Protein AF-A0A0C2CYN6-F1 (afdb_monomer_lite)

Radius of gyration: 34.9 Å; chains: 1; bounding box: 89×40×81 Å

InterPro domains:
  IPR041426 Mos1 transposase, HTH domain [PF17906] (51-99)
  IPR052709 Transposase-Methyltransferase Hybrid [PTHR46060] (45-181)

Structure (mmCIF, N/CA/C/O backbone):
data_AF-A0A0C2CYN6-F1
#
_entry.id   AF-A0A0C2CYN6-F1
#
loop_
_atom_site.group_PDB
_atom_site.id
_atom_site.type_symbol
_atom_site.label_atom_id
_atom_site.label_alt_id
_atom_site.label_comp_id
_atom_site.label_asym_id
_atom_site.label_entity_id
_atom_site.label_seq_id
_atom_site.pdbx_PDB_ins_code
_atom_site.Cartn_x
_atom_site.Cartn_y
_atom_site.Cartn_z
_atom_site.occupancy
_atom_site.B_iso_or_equiv
_atom_site.auth_seq_id
_atom_site.auth_comp_id
_atom_site.auth_asym_id
_atom_site.auth_atom_id
_atom_site.pdbx_PDB_model_num
ATOM 1 N N . MET A 1 1 ? 47.870 -1.715 35.205 1.00 32.03 1 MET A N 1
ATOM 2 C CA . MET A 1 1 ? 46.687 -2.513 34.829 1.00 32.03 1 MET A CA 1
ATOM 3 C C . MET A 1 1 ? 45.699 -1.552 34.193 1.00 32.03 1 MET A C 1
ATOM 5 O O . MET A 1 1 ? 45.251 -0.660 34.889 1.00 32.03 1 MET A O 1
ATOM 9 N N . TRP A 1 2 ? 45.518 -1.685 32.875 1.00 31.81 2 TRP A N 1
ATOM 10 C CA . TRP A 1 2 ? 44.443 -1.156 32.021 1.00 31.81 2 TRP A CA 1
ATOM 11 C C . TRP A 1 2 ? 43.930 0.278 32.249 1.00 31.81 2 TRP A C 1
ATOM 13 O O . TRP A 1 2 ? 43.177 0.559 33.175 1.00 31.81 2 TRP A O 1
ATOM 23 N N . VAL A 1 3 ? 44.283 1.147 31.299 1.00 32.59 3 VAL A N 1
ATOM 24 C CA . VAL A 1 3 ? 43.594 2.409 30.993 1.00 32.59 3 VAL A CA 1
ATOM 25 C C . VAL A 1 3 ? 42.475 2.098 29.985 1.00 32.59 3 VAL A C 1
ATOM 27 O O . VAL A 1 3 ? 42.725 1.306 29.074 1.00 32.59 3 VAL A O 1
ATOM 30 N N . PRO A 1 4 ? 41.264 2.673 30.101 1.00 36.59 4 PRO A N 1
ATOM 31 C CA . PRO A 1 4 ? 40.282 2.643 29.027 1.00 36.59 4 PRO A CA 1
ATOM 32 C C . PRO A 1 4 ? 40.427 3.865 28.110 1.00 36.59 4 PRO A C 1
ATOM 34 O O . PRO A 1 4 ? 40.274 5.005 28.549 1.00 36.59 4 PRO A O 1
ATOM 37 N N . ASP A 1 5 ? 40.666 3.589 26.828 1.00 35.62 5 ASP A N 1
ATOM 38 C CA . ASP A 1 5 ? 40.602 4.535 25.714 1.00 35.62 5 ASP A CA 1
ATOM 39 C C . ASP A 1 5 ? 39.173 4.661 25.177 1.00 35.62 5 ASP A C 1
ATOM 41 O O . ASP A 1 5 ? 38.600 3.665 24.741 1.00 35.62 5 ASP A O 1
ATOM 45 N N . VAL A 1 6 ? 38.646 5.888 25.124 1.00 38.03 6 VAL A N 1
ATOM 46 C CA . VAL A 1 6 ? 37.761 6.435 24.068 1.00 38.03 6 VAL A CA 1
ATOM 47 C C . VAL A 1 6 ? 37.899 7.974 24.209 1.00 38.03 6 VAL A C 1
ATOM 49 O O . VAL A 1 6 ? 37.889 8.460 25.333 1.00 38.03 6 VAL A O 1
ATOM 52 N N . VAL A 1 7 ? 38.092 8.852 23.217 1.00 35.16 7 VAL A N 1
ATOM 53 C CA . VAL A 1 7 ? 37.424 9.046 21.922 1.00 35.16 7 VAL A CA 1
ATOM 54 C C . VAL A 1 7 ? 38.299 9.983 21.052 1.00 35.16 7 VAL A C 1
ATOM 56 O O . VAL A 1 7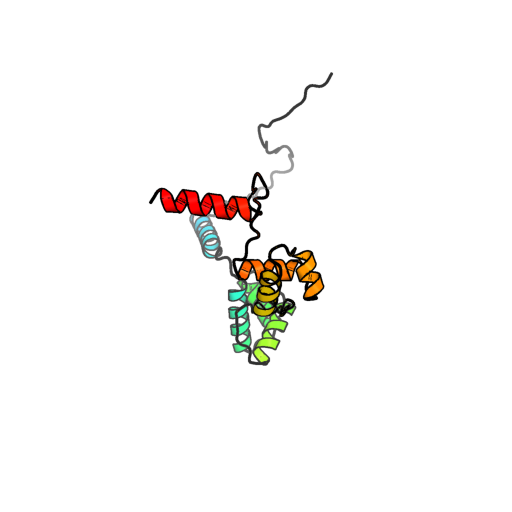 ? 38.647 11.080 21.471 1.00 35.16 7 VAL A O 1
ATOM 59 N N . THR A 1 8 ? 38.605 9.515 19.838 1.00 42.72 8 THR A N 1
ATOM 60 C CA . THR A 1 8 ? 38.820 10.205 18.543 1.00 42.72 8 THR A CA 1
ATOM 61 C C . THR A 1 8 ? 39.637 11.499 18.434 1.00 42.72 8 THR A C 1
ATOM 63 O O . THR A 1 8 ? 39.226 12.551 18.911 1.00 42.72 8 THR A O 1
ATOM 66 N N . CYS A 1 9 ? 40.619 11.465 17.527 1.00 29.08 9 CYS A N 1
ATOM 67 C CA . CYS A 1 9 ? 40.812 12.516 16.526 1.00 29.08 9 CYS A CA 1
ATOM 68 C C . CYS A 1 9 ? 41.473 11.937 15.265 1.00 29.08 9 CYS A C 1
ATOM 70 O O . CYS A 1 9 ? 42.545 11.350 15.343 1.00 29.08 9 CYS A O 1
ATOM 72 N N . GLY A 1 10 ? 40.841 12.167 14.112 1.00 32.84 10 GLY A N 1
ATOM 73 C CA . GLY A 1 10 ? 41.511 12.211 12.811 1.00 32.84 10 GLY A CA 1
ATOM 74 C C . GLY A 1 10 ? 41.487 10.935 11.971 1.00 32.84 10 GLY A C 1
ATOM 75 O O . GLY A 1 10 ? 42.302 10.038 12.149 1.00 32.84 10 GLY A O 1
ATOM 76 N N . TRP A 1 11 ? 40.625 10.926 10.952 1.00 31.62 11 TRP A N 1
ATOM 77 C CA . TRP A 1 11 ? 40.868 10.170 9.725 1.00 31.62 11 TRP A CA 1
ATOM 78 C C . TRP A 1 11 ? 42.124 10.747 9.053 1.00 31.62 11 TRP A C 1
ATOM 80 O O . TRP A 1 11 ? 42.044 11.723 8.308 1.00 31.62 11 TRP A O 1
ATOM 90 N N . GLY A 1 12 ? 43.292 10.194 9.373 1.00 33.50 12 GLY A N 1
ATOM 91 C CA . GLY A 1 12 ? 44.510 10.395 8.599 1.00 33.50 12 GLY A CA 1
ATOM 92 C C . GLY A 1 12 ? 44.449 9.513 7.358 1.00 33.50 12 GLY A C 1
ATOM 93 O O . GLY A 1 12 ? 44.319 8.297 7.473 1.00 33.50 12 GLY A O 1
ATOM 94 N N . PHE A 1 13 ? 44.493 10.122 6.175 1.00 35.00 13 PHE A N 1
ATOM 95 C CA . PHE A 1 13 ? 44.731 9.382 4.942 1.00 35.00 13 PHE A CA 1
ATOM 96 C C . PHE A 1 13 ? 46.198 8.959 4.915 1.00 35.00 13 PHE A C 1
ATOM 98 O O . PHE A 1 13 ? 47.087 9.780 4.701 1.00 35.00 13 PHE A O 1
ATOM 105 N N . ASP A 1 14 ? 46.409 7.674 5.156 1.00 33.03 14 ASP A N 1
ATOM 106 C CA . ASP A 1 14 ? 47.665 6.967 4.967 1.00 33.03 14 ASP A CA 1
ATOM 107 C C . ASP A 1 14 ? 47.989 6.952 3.458 1.00 33.03 14 ASP A C 1
ATOM 109 O O . ASP A 1 14 ? 47.366 6.228 2.681 1.00 33.03 14 ASP A O 1
ATOM 113 N N . TRP A 1 15 ? 48.898 7.826 3.018 1.00 38.34 15 TRP A N 1
ATOM 114 C CA . TRP A 1 15 ? 49.479 7.805 1.670 1.00 38.34 15 TRP A CA 1
ATOM 115 C C . TRP A 1 15 ? 50.985 7.582 1.769 1.00 38.34 15 TRP A C 1
ATOM 117 O O . TRP A 1 15 ? 51.768 8.385 1.278 1.00 38.34 15 TRP A O 1
ATOM 127 N N . ASP A 1 16 ? 51.378 6.459 2.363 1.00 37.12 16 ASP A N 1
ATOM 128 C CA . ASP A 1 16 ? 52.675 5.847 2.090 1.00 37.12 16 ASP A CA 1
ATOM 129 C C . ASP A 1 16 ? 52.468 4.450 1.498 1.00 37.12 16 ASP A C 1
ATOM 131 O O . ASP A 1 16 ? 52.491 3.417 2.160 1.00 37.12 16 ASP A O 1
ATOM 135 N N . CYS A 1 17 ? 52.287 4.425 0.181 1.00 34.66 17 CYS A N 1
ATOM 136 C CA . CYS A 1 17 ? 52.714 3.306 -0.648 1.00 34.66 17 CYS A CA 1
ATOM 137 C C . CYS A 1 17 ? 53.328 3.891 -1.914 1.00 34.66 17 CYS A C 1
ATOM 139 O O . CYS A 1 17 ? 52.655 4.152 -2.912 1.00 34.66 17 CYS A O 1
ATOM 141 N N . GLY A 1 18 ? 54.634 4.140 -1.844 1.00 43.22 18 GLY A N 1
ATOM 142 C CA . GLY A 1 18 ? 55.420 4.489 -3.009 1.00 43.22 18 GLY A CA 1
ATOM 143 C C . GLY A 1 18 ? 55.394 3.344 -4.016 1.00 43.22 18 GLY A C 1
ATOM 144 O O . GLY A 1 18 ? 55.914 2.269 -3.738 1.00 43.22 18 GLY A O 1
ATOM 145 N N . CYS A 1 19 ? 54.828 3.591 -5.196 1.00 33.44 19 CYS A N 1
ATOM 146 C CA . CYS A 1 19 ? 55.215 2.930 -6.439 1.00 33.44 19 CYS A CA 1
ATOM 147 C C . CYS A 1 19 ? 54.819 3.796 -7.646 1.00 33.44 19 CYS A C 1
ATOM 149 O O . CYS A 1 19 ? 53.646 3.920 -7.975 1.00 33.44 19 CYS A O 1
ATOM 151 N N . GLY A 1 20 ? 55.833 4.341 -8.328 1.00 36.50 20 GLY A N 1
ATOM 152 C CA . GLY A 1 20 ? 55.782 4.712 -9.743 1.00 36.50 20 GLY A CA 1
ATOM 153 C C . GLY A 1 20 ? 55.143 6.059 -10.081 1.00 36.50 20 GLY A C 1
ATOM 154 O O . GLY A 1 20 ? 53.926 6.198 -10.143 1.00 36.50 20 GLY A O 1
ATOM 155 N N . ILE A 1 21 ? 55.981 7.032 -10.451 1.00 44.75 21 ILE A N 1
ATOM 156 C CA . ILE A 1 21 ? 55.558 8.164 -11.280 1.00 44.75 21 ILE A CA 1
ATOM 157 C C . ILE A 1 21 ? 55.102 7.595 -12.631 1.00 44.75 21 ILE A C 1
ATOM 159 O O . ILE A 1 21 ? 55.919 7.339 -13.514 1.00 44.75 21 ILE A O 1
ATOM 163 N N . VAL A 1 22 ? 53.795 7.395 -12.802 1.00 45.91 22 VAL A N 1
ATOM 164 C CA . VAL A 1 22 ? 53.183 7.364 -14.132 1.00 45.91 22 VAL A CA 1
ATOM 165 C C . VAL A 1 22 ? 52.729 8.781 -14.454 1.00 45.91 22 VAL A C 1
ATOM 167 O O . VAL A 1 22 ? 51.795 9.324 -13.868 1.00 45.91 22 VAL A O 1
ATOM 170 N N . ASN A 1 23 ? 53.450 9.413 -15.377 1.00 48.28 23 ASN A N 1
ATOM 171 C CA . ASN A 1 23 ? 53.024 10.656 -15.999 1.00 48.28 23 ASN A CA 1
ATOM 172 C C . ASN A 1 23 ? 51.666 10.424 -16.667 1.00 48.28 23 ASN A C 1
ATOM 174 O O . ASN A 1 23 ? 51.577 9.714 -17.666 1.00 48.28 23 ASN A O 1
ATOM 178 N N . GLY A 1 24 ? 50.615 11.009 -16.100 1.00 48.78 24 GLY A N 1
ATOM 179 C CA . GLY A 1 24 ? 49.274 10.908 -16.663 1.00 48.78 24 GLY A CA 1
ATOM 180 C C . GLY A 1 24 ? 48.149 11.075 -15.654 1.00 48.78 24 GLY A C 1
ATOM 181 O O . GLY A 1 24 ? 47.137 10.394 -15.777 1.00 48.78 24 GLY A O 1
ATOM 182 N N . ALA A 1 25 ? 48.286 11.966 -14.666 1.00 44.00 25 ALA A N 1
ATOM 183 C CA . ALA A 1 25 ? 47.103 12.424 -13.948 1.00 44.00 25 ALA A CA 1
ATOM 184 C C . ALA A 1 25 ? 46.190 13.135 -14.968 1.00 44.00 25 ALA A C 1
ATOM 186 O O . ALA A 1 25 ? 46.643 14.093 -15.609 1.00 44.00 25 ALA A O 1
ATOM 187 N N . PRO A 1 26 ? 44.943 12.675 -15.190 1.00 53.12 26 PRO A N 1
ATOM 188 C CA . PRO A 1 26 ? 44.043 13.339 -16.117 1.00 53.12 26 PRO A CA 1
ATOM 189 C C . PRO A 1 26 ? 43.854 14.782 -15.655 1.00 53.12 26 PRO A C 1
ATOM 191 O O . PRO A 1 26 ? 43.550 15.041 -14.489 1.00 53.12 26 PRO A O 1
ATOM 194 N N . LYS A 1 27 ? 44.075 15.728 -16.573 1.00 55.59 27 LYS A N 1
ATOM 195 C CA . LYS A 1 27 ? 43.900 17.157 -16.307 1.00 55.59 27 LYS A CA 1
ATOM 196 C C . LYS A 1 27 ? 42.506 17.362 -15.699 1.00 55.59 27 LYS A C 1
ATOM 198 O O . LYS A 1 27 ? 41.541 16.850 -16.279 1.00 55.59 27 LYS A O 1
ATOM 203 N N . PRO A 1 28 ? 42.376 18.073 -14.562 1.00 52.38 28 PRO A N 1
ATOM 204 C CA . PRO A 1 28 ? 41.066 18.305 -13.981 1.00 52.38 28 PRO A CA 1
ATOM 205 C C . PRO A 1 28 ? 40.175 18.979 -15.033 1.00 52.38 28 PRO A C 1
ATOM 207 O O . PRO A 1 28 ? 40.665 19.828 -15.793 1.00 52.38 28 PRO A O 1
ATOM 210 N N . PRO A 1 29 ? 38.894 18.576 -15.137 1.00 61.69 29 PRO A N 1
ATOM 211 C CA . PRO A 1 29 ? 37.976 19.178 -16.089 1.00 61.69 29 PRO A CA 1
ATOM 212 C C . PRO A 1 29 ? 37.970 20.696 -15.896 1.00 61.69 29 PRO A C 1
ATOM 214 O O . PRO A 1 29 ? 38.058 21.190 -14.772 1.00 61.69 29 PRO A O 1
ATOM 217 N N . SER A 1 30 ? 37.888 21.444 -16.999 1.00 75.69 30 SER A N 1
ATOM 218 C CA . SER A 1 30 ? 37.751 22.900 -16.936 1.00 75.69 30 SER A CA 1
ATOM 219 C C . SER A 1 30 ? 36.567 23.278 -16.045 1.00 75.69 30 SER A C 1
ATOM 221 O O . SER A 1 30 ? 35.594 22.528 -15.973 1.00 75.69 30 SER A O 1
ATOM 223 N N . LEU A 1 31 ? 36.598 24.461 -15.421 1.00 61.88 31 LEU A N 1
ATOM 224 C CA . LEU A 1 31 ? 35.456 24.999 -14.666 1.00 61.88 31 LEU A CA 1
ATOM 225 C C . LEU A 1 31 ? 34.148 24.895 -15.468 1.00 61.88 31 LEU A C 1
ATOM 227 O O . LEU A 1 31 ? 33.129 24.523 -14.909 1.00 61.88 31 LEU A O 1
ATOM 231 N N . SER A 1 32 ? 34.188 25.090 -16.790 1.00 68.00 32 SER A N 1
ATOM 232 C CA . SER A 1 32 ? 33.046 24.871 -17.686 1.00 68.00 32 SER A CA 1
ATOM 233 C C . SER A 1 32 ? 32.598 23.405 -17.792 1.00 68.00 32 SER A C 1
ATOM 235 O O . SER A 1 32 ? 31.404 23.139 -17.741 1.00 68.00 32 SER A O 1
ATOM 237 N N . SER A 1 33 ? 33.516 22.439 -17.889 1.00 64.75 33 SER A N 1
ATOM 238 C CA . SER A 1 33 ? 33.184 21.004 -17.912 1.00 64.75 33 SER A CA 1
ATOM 239 C C . SER A 1 33 ? 32.719 20.498 -16.543 1.00 64.75 33 SER A C 1
ATOM 241 O O . SER A 1 33 ? 31.839 19.646 -16.473 1.00 64.75 33 SER A O 1
ATOM 243 N N . TRP A 1 34 ? 33.268 21.043 -15.456 1.00 60.25 34 TRP A N 1
ATOM 244 C CA . TRP A 1 34 ? 32.834 20.756 -14.091 1.00 60.25 34 TRP A CA 1
ATOM 245 C C . TRP A 1 34 ? 31.444 21.330 -13.823 1.00 60.25 34 TRP A C 1
ATOM 247 O O . TRP A 1 34 ? 30.599 20.615 -13.303 1.00 60.25 34 TRP A O 1
ATOM 257 N N . ILE A 1 35 ? 31.175 22.568 -14.252 1.00 71.31 35 ILE A N 1
ATOM 258 C CA . ILE A 1 35 ? 29.850 23.194 -14.176 1.00 71.31 35 ILE A CA 1
ATOM 259 C C . ILE A 1 35 ? 28.838 22.420 -15.029 1.00 71.31 35 ILE A C 1
ATOM 261 O O . ILE A 1 35 ? 27.754 22.150 -14.535 1.00 71.31 35 ILE A O 1
ATOM 265 N N . LEU A 1 36 ? 29.181 21.997 -16.253 1.00 66.25 36 LEU A N 1
ATOM 266 C CA . LEU A 1 36 ? 28.291 21.180 -17.091 1.00 66.25 36 LEU A CA 1
ATOM 267 C C . LEU A 1 36 ? 28.001 19.810 -16.464 1.00 66.25 36 LEU A C 1
ATOM 269 O O . LEU A 1 36 ? 26.839 19.439 -16.363 1.00 66.25 36 LEU A O 1
ATOM 273 N N . ARG A 1 37 ? 29.016 19.104 -15.943 1.00 58.69 37 ARG A N 1
ATOM 274 C CA . ARG A 1 37 ? 28.809 17.834 -15.218 1.00 58.69 37 ARG A CA 1
ATOM 275 C C . ARG A 1 37 ? 28.012 18.022 -13.927 1.00 58.69 37 ARG A C 1
ATOM 277 O O . ARG A 1 37 ? 27.181 17.181 -13.608 1.00 58.69 37 ARG A O 1
ATOM 284 N N . ASN A 1 38 ? 28.237 19.107 -13.184 1.00 58.84 38 ASN A N 1
ATOM 285 C CA . ASN A 1 38 ? 27.464 19.405 -11.976 1.00 58.84 38 ASN A CA 1
ATOM 286 C C . ASN A 1 38 ? 26.027 19.817 -12.301 1.00 58.84 38 ASN A C 1
ATOM 288 O O . ASN A 1 38 ? 25.125 19.440 -11.564 1.00 58.84 38 ASN A O 1
ATOM 292 N N . LEU A 1 39 ? 25.795 20.551 -13.392 1.00 59.41 39 LEU A N 1
ATOM 293 C CA . LEU A 1 39 ? 24.456 20.899 -13.869 1.00 59.41 39 LEU A CA 1
ATOM 294 C C . LEU A 1 39 ? 23.713 19.662 -14.387 1.00 59.41 39 LEU A C 1
ATOM 296 O O . LEU A 1 39 ? 22.540 19.504 -14.066 1.00 59.41 39 LEU A O 1
ATOM 300 N N . GLU A 1 40 ? 24.386 18.746 -15.090 1.00 56.09 40 GLU A N 1
ATOM 301 C CA . GLU A 1 40 ? 23.836 17.434 -15.470 1.00 56.09 40 GLU A CA 1
ATOM 302 C C . GLU A 1 40 ? 23.480 16.587 -14.237 1.00 56.09 40 GLU A C 1
ATOM 304 O O . GLU A 1 40 ? 22.402 15.998 -14.183 1.00 56.09 40 GLU A O 1
ATOM 309 N N . GLN A 1 41 ? 24.328 16.577 -13.200 1.00 52.03 41 GLN A N 1
ATOM 310 C CA . GLN A 1 41 ? 24.028 15.879 -11.942 1.00 52.03 41 GLN A CA 1
ATOM 311 C C . GLN A 1 41 ? 22.925 16.547 -11.107 1.00 52.03 41 GLN A C 1
ATOM 313 O O . GLN A 1 41 ? 22.180 15.850 -10.414 1.00 52.03 41 GLN A O 1
ATOM 318 N N . LEU A 1 42 ? 22.801 17.876 -11.156 1.00 51.06 42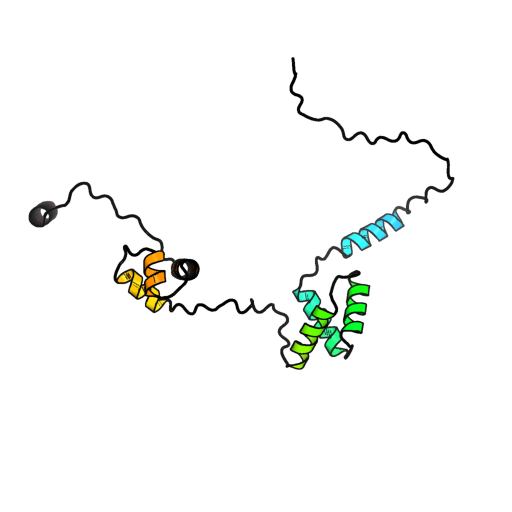 LEU A N 1
ATOM 319 C CA . LEU A 1 42 ? 21.772 18.634 -10.434 1.00 51.06 42 LEU A CA 1
ATOM 320 C C . LEU A 1 42 ? 20.408 18.590 -11.138 1.00 51.06 42 LEU A C 1
ATOM 322 O O . LEU A 1 42 ? 19.388 18.606 -10.455 1.00 51.06 42 LEU A O 1
ATOM 326 N N . LEU A 1 43 ? 20.371 18.463 -12.468 1.00 53.25 43 LEU A N 1
ATOM 327 C CA . LEU A 1 43 ? 19.135 18.285 -13.244 1.00 53.25 43 LEU A CA 1
ATOM 328 C C . LEU A 1 43 ? 18.578 16.849 -13.186 1.00 53.25 43 LEU A C 1
ATOM 330 O O . LEU A 1 43 ? 17.390 16.655 -13.430 1.00 53.25 43 LEU A O 1
ATOM 334 N N . PHE A 1 44 ? 19.396 15.849 -12.838 1.00 50.81 44 PHE A N 1
ATOM 335 C CA . PHE A 1 44 ? 18.999 14.431 -12.830 1.00 50.81 44 PHE A CA 1
ATOM 336 C C . PHE A 1 44 ? 18.557 13.893 -11.454 1.00 50.81 44 PHE A C 1
ATOM 338 O O . PHE A 1 44 ? 18.063 12.773 -11.354 1.00 50.81 44 PHE A O 1
ATOM 345 N N . LYS A 1 45 ? 18.663 14.679 -10.374 1.00 48.22 45 LYS A N 1
ATOM 346 C CA . LYS A 1 45 ? 18.166 14.297 -9.033 1.00 48.22 45 LYS A CA 1
ATOM 347 C C . LYS A 1 45 ? 16.670 14.582 -8.836 1.00 48.22 45 LYS A C 1
ATOM 349 O O . LYS A 1 45 ? 16.236 14.988 -7.763 1.00 48.22 45 LYS A O 1
ATOM 354 N N . GLY A 1 46 ? 15.865 14.357 -9.870 1.00 55.75 46 GLY A N 1
ATOM 355 C CA . GLY A 1 46 ? 14.437 14.132 -9.687 1.00 55.75 46 GLY A CA 1
ATOM 356 C C . GLY A 1 46 ? 14.247 12.670 -9.313 1.00 55.75 46 GLY A C 1
ATOM 357 O O . GLY A 1 46 ? 14.309 11.812 -10.189 1.00 55.75 46 GLY A O 1
ATOM 358 N N . GLU A 1 47 ? 14.069 12.361 -8.029 1.00 65.25 47 GLU A N 1
ATOM 359 C CA . GLU A 1 47 ? 13.711 11.004 -7.608 1.00 65.25 47 GLU A CA 1
ATOM 360 C C . GLU A 1 47 ? 12.394 10.603 -8.287 1.00 65.25 47 GLU A C 1
ATOM 362 O O . GLU A 1 47 ? 11.319 11.089 -7.936 1.00 65.25 47 GLU A O 1
ATOM 367 N N . MET A 1 48 ? 12.478 9.746 -9.305 1.00 71.19 48 MET A N 1
ATOM 368 C CA . MET A 1 48 ? 11.296 9.246 -10.000 1.00 71.19 48 MET A CA 1
ATOM 369 C C . MET A 1 48 ? 10.552 8.266 -9.103 1.00 71.19 48 MET A C 1
ATOM 371 O O . MET A 1 48 ? 11.112 7.274 -8.626 1.00 71.19 48 MET A O 1
ATOM 375 N N . ASN A 1 49 ? 9.265 8.525 -8.889 1.00 81.19 49 ASN A N 1
ATOM 376 C CA . ASN A 1 49 ? 8.427 7.652 -8.089 1.00 81.19 49 ASN A CA 1
ATOM 377 C C . ASN A 1 49 ? 7.995 6.437 -8.930 1.00 81.19 49 ASN A C 1
ATOM 379 O O . ASN A 1 49 ? 7.989 6.432 -10.161 1.00 81.19 49 ASN A O 1
ATOM 383 N N . THR A 1 50 ? 7.530 5.389 -8.259 1.00 82.94 50 THR A N 1
ATOM 384 C CA . THR A 1 50 ? 6.968 4.191 -8.893 1.00 82.94 50 THR A CA 1
ATOM 385 C C . THR A 1 50 ? 5.806 4.527 -9.843 1.00 82.94 50 THR A C 1
ATOM 387 O O . THR A 1 50 ? 5.564 3.788 -10.797 1.00 82.94 50 THR A O 1
ATOM 390 N N . ARG A 1 51 ? 5.074 5.627 -9.602 1.00 86.50 51 ARG A N 1
ATOM 391 C CA . ARG A 1 51 ? 4.009 6.120 -10.494 1.00 86.50 51 ARG A CA 1
ATOM 392 C C . ARG A 1 51 ? 4.562 6.580 -11.844 1.00 86.50 51 ARG A C 1
ATOM 394 O O . ARG A 1 51 ? 3.975 6.240 -12.867 1.00 86.50 51 ARG A O 1
ATOM 401 N N . ASP A 1 52 ? 5.699 7.262 -11.853 1.00 88.25 52 ASP A N 1
ATOM 402 C CA . ASP A 1 52 ? 6.291 7.832 -13.066 1.00 88.25 52 ASP A CA 1
ATOM 403 C C . ASP A 1 52 ? 6.755 6.724 -14.011 1.00 88.25 52 ASP A C 1
ATOM 405 O O . ASP A 1 52 ? 6.411 6.721 -15.194 1.00 88.25 52 ASP A O 1
ATOM 409 N N . PHE A 1 53 ? 7.387 5.681 -13.466 1.00 89.88 53 PHE A N 1
ATOM 410 C CA . PHE A 1 53 ? 7.745 4.493 -14.242 1.00 89.88 53 PHE A CA 1
ATOM 411 C C . PHE A 1 53 ? 6.536 3.783 -14.854 1.00 89.88 53 PHE A C 1
ATOM 413 O O . PHE A 1 53 ? 6.637 3.258 -15.959 1.00 89.88 53 PHE A O 1
ATOM 420 N N . ARG A 1 54 ? 5.372 3.785 -14.194 1.00 91.56 54 ARG A N 1
ATOM 421 C CA . ARG A 1 54 ? 4.145 3.206 -14.773 1.00 91.56 54 ARG A CA 1
ATOM 422 C C . ARG A 1 54 ? 3.617 4.045 -15.924 1.00 91.56 54 ARG A C 1
ATOM 424 O O . ARG A 1 54 ? 3.172 3.475 -16.916 1.00 91.56 54 ARG A O 1
ATOM 431 N N . THR A 1 55 ? 3.686 5.370 -15.807 1.00 92.25 55 THR A N 1
ATOM 432 C CA . THR A 1 55 ? 3.340 6.293 -16.895 1.00 92.25 55 THR A CA 1
ATOM 433 C C . THR A 1 55 ? 4.228 6.041 -18.110 1.00 92.25 55 THR A C 1
ATOM 435 O O . THR A 1 55 ? 3.720 5.891 -19.221 1.00 92.25 55 THR A O 1
ATOM 438 N N . ILE A 1 56 ? 5.538 5.897 -17.895 1.00 93.56 56 ILE A N 1
ATOM 439 C CA . ILE A 1 56 ? 6.503 5.597 -18.961 1.00 93.56 56 ILE A CA 1
ATOM 440 C C . ILE A 1 56 ? 6.221 4.219 -19.579 1.00 93.56 56 ILE A C 1
ATOM 442 O O . ILE A 1 56 ? 6.161 4.092 -20.799 1.00 93.56 56 ILE A O 1
ATOM 446 N N . MET A 1 57 ? 5.952 3.189 -18.768 1.00 94.12 57 MET A N 1
ATOM 447 C CA . MET A 1 57 ? 5.556 1.869 -19.282 1.00 94.12 57 MET A CA 1
ATOM 448 C C . MET A 1 57 ? 4.265 1.937 -20.111 1.00 94.12 57 MET A C 1
ATOM 450 O O . MET A 1 57 ? 4.151 1.258 -21.129 1.00 94.12 57 MET A O 1
ATOM 454 N N . PHE A 1 58 ? 3.283 2.742 -19.700 1.00 94.00 58 PHE A N 1
ATOM 455 C CA . PHE A 1 58 ? 2.048 2.925 -20.462 1.00 94.00 58 PHE A CA 1
ATOM 456 C C . PHE A 1 58 ? 2.300 3.626 -21.802 1.00 94.00 58 PHE A C 1
ATOM 458 O O . PHE A 1 58 ? 1.728 3.233 -22.819 1.00 94.00 58 PHE A O 1
ATOM 465 N N . TYR A 1 59 ? 3.188 4.620 -21.817 1.00 94.75 59 TYR A N 1
ATOM 466 C CA . TYR A 1 59 ? 3.638 5.280 -23.038 1.00 94.75 59 TYR A CA 1
ATOM 467 C C . TYR A 1 59 ? 4.318 4.291 -24.003 1.00 94.75 59 TYR A C 1
ATOM 469 O O . TYR A 1 59 ? 3.883 4.158 -25.147 1.00 94.75 59 TYR A O 1
ATOM 477 N N . GLU A 1 60 ? 5.285 3.504 -23.529 1.00 95.75 60 GLU A N 1
ATOM 478 C CA . GLU A 1 60 ? 5.954 2.455 -24.318 1.00 95.75 60 GLU A CA 1
ATOM 479 C C . GLU A 1 60 ? 4.964 1.402 -24.856 1.00 95.75 60 GLU A C 1
ATOM 481 O O . GLU A 1 60 ? 5.059 0.945 -25.998 1.00 95.75 60 GLU A O 1
ATOM 486 N N . PHE A 1 61 ? 3.946 1.054 -24.064 1.00 94.50 61 PHE A N 1
ATOM 487 C CA . PHE A 1 61 ? 2.868 0.165 -24.498 1.00 94.50 61 PHE A CA 1
ATOM 488 C C . PHE A 1 61 ? 2.031 0.769 -25.640 1.00 94.50 61 PHE A C 1
ATOM 490 O O . PHE A 1 61 ? 1.639 0.055 -26.572 1.00 94.50 61 PHE A O 1
ATOM 497 N N . LYS A 1 62 ? 1.761 2.081 -25.604 1.00 94.69 62 LYS A N 1
ATOM 498 C CA . LYS A 1 62 ? 1.057 2.797 -26.683 1.00 94.69 62 LYS A CA 1
ATOM 499 C C . LYS A 1 62 ? 1.885 2.872 -27.964 1.00 94.69 62 LYS A C 1
ATOM 501 O O . LYS A 1 62 ? 1.298 2.768 -29.039 1.00 94.69 62 LYS A O 1
ATOM 506 N N . LEU A 1 63 ? 3.213 2.929 -27.849 1.00 95.12 63 LEU A N 1
ATOM 507 C CA . LEU A 1 63 ? 4.150 2.805 -28.973 1.00 95.12 63 LEU A CA 1
ATOM 508 C C . LEU A 1 63 ? 4.220 1.391 -29.574 1.00 95.12 63 LEU A C 1
ATOM 510 O O . LEU A 1 63 ? 4.909 1.184 -30.567 1.00 95.12 63 LEU A O 1
ATOM 514 N N . ARG A 1 64 ? 3.489 0.415 -29.014 1.00 94.19 64 ARG A N 1
ATOM 515 C CA . ARG A 1 64 ? 3.467 -0.990 -29.463 1.00 94.19 64 ARG A CA 1
ATOM 516 C C . ARG A 1 64 ? 4.811 -1.707 -29.337 1.00 94.19 64 ARG A C 1
ATOM 518 O O . ARG A 1 64 ? 4.998 -2.757 -29.950 1.00 94.19 64 ARG A O 1
ATOM 525 N N . HIS A 1 65 ? 5.709 -1.205 -28.495 1.00 95.88 65 HIS A N 1
ATOM 526 C CA . HIS A 1 65 ? 6.926 -1.926 -28.152 1.00 95.88 65 HIS A CA 1
ATOM 527 C C . HIS A 1 65 ? 6.607 -3.189 -27.349 1.00 95.88 65 HIS A C 1
ATOM 529 O O . HIS A 1 65 ? 5.569 -3.299 -26.689 1.00 95.88 65 HIS A O 1
ATOM 535 N N . ASN A 1 66 ? 7.499 -4.176 -27.423 1.00 95.12 66 ASN A N 1
ATOM 536 C CA . ASN A 1 66 ? 7.418 -5.356 -26.568 1.00 95.12 66 ASN A CA 1
ATOM 537 C C . ASN A 1 66 ? 8.029 -5.055 -25.181 1.00 95.12 66 ASN A C 1
ATOM 539 O O . ASN A 1 66 ? 8.690 -4.037 -24.983 1.00 95.12 66 ASN A O 1
ATOM 543 N N . ALA A 1 67 ? 7.798 -5.931 -24.198 1.00 95.12 67 ALA A N 1
ATOM 544 C CA . ALA A 1 67 ? 8.249 -5.688 -22.825 1.00 95.12 67 ALA A CA 1
ATOM 545 C C . ALA A 1 67 ? 9.784 -5.617 -22.695 1.00 95.12 67 ALA A C 1
ATOM 547 O O . ALA A 1 67 ? 10.286 -4.810 -21.914 1.00 95.12 67 ALA A O 1
ATOM 548 N N . ALA A 1 68 ? 10.527 -6.417 -23.466 1.00 96.12 68 ALA A N 1
ATOM 549 C CA . ALA A 1 68 ? 11.989 -6.411 -23.456 1.00 96.12 68 ALA A CA 1
ATOM 550 C C . ALA A 1 68 ? 12.553 -5.096 -24.022 1.00 96.12 68 ALA A C 1
ATOM 552 O O . ALA A 1 68 ? 13.417 -4.477 -23.407 1.00 96.12 68 ALA A O 1
ATOM 553 N N . GLN A 1 69 ? 11.998 -4.621 -25.138 1.00 95.50 69 GLN A N 1
ATOM 554 C CA . GLN A 1 69 ? 12.360 -3.357 -25.775 1.00 95.50 69 GLN A CA 1
ATOM 555 C C . GLN A 1 69 ? 12.036 -2.168 -24.867 1.00 95.50 69 GLN A C 1
ATOM 557 O O . GLN A 1 69 ? 12.896 -1.329 -24.632 1.00 95.50 69 GLN A O 1
ATOM 562 N N . ALA A 1 70 ? 10.839 -2.140 -24.276 1.00 96.25 70 ALA A N 1
ATOM 563 C CA . ALA A 1 70 ? 10.465 -1.106 -23.315 1.00 96.25 70 ALA A CA 1
ATOM 564 C C . ALA A 1 70 ? 11.391 -1.105 -22.084 1.00 96.25 70 ALA A C 1
ATOM 566 O O . ALA A 1 70 ? 11.800 -0.050 -21.611 1.00 96.25 70 ALA A O 1
ATOM 567 N N . THR A 1 71 ? 11.779 -2.283 -21.587 1.00 96.44 71 THR A N 1
ATOM 568 C CA . THR A 1 71 ? 12.731 -2.405 -20.470 1.00 96.44 71 THR A CA 1
ATOM 569 C C . THR A 1 71 ? 14.107 -1.861 -20.842 1.00 96.44 71 THR A C 1
ATOM 571 O O . THR A 1 71 ? 14.703 -1.131 -20.052 1.00 96.44 71 THR A O 1
ATOM 574 N N . ALA A 1 72 ? 14.605 -2.184 -22.038 1.00 95.50 72 ALA A N 1
ATOM 575 C CA . ALA A 1 72 ? 15.875 -1.669 -22.537 1.00 95.50 72 ALA A CA 1
ATOM 576 C C . ALA A 1 72 ? 15.841 -0.141 -22.705 1.00 95.50 72 ALA A C 1
ATOM 578 O O . ALA A 1 72 ? 16.751 0.533 -22.230 1.00 95.50 72 ALA A O 1
ATOM 579 N N . ASN A 1 73 ? 14.770 0.410 -23.288 1.00 94.31 73 ASN A N 1
ATOM 580 C CA . ASN A 1 73 ? 14.591 1.856 -23.459 1.00 94.31 73 ASN A CA 1
ATOM 581 C C . ASN A 1 73 ? 14.582 2.586 -22.109 1.00 94.31 73 ASN A C 1
ATOM 583 O O . ASN A 1 73 ? 15.315 3.556 -21.918 1.00 94.31 73 ASN A O 1
ATOM 587 N N . ILE A 1 74 ? 13.801 2.084 -21.145 1.00 92.44 74 ILE A N 1
ATOM 588 C CA . ILE A 1 74 ? 13.701 2.681 -19.808 1.00 92.44 74 ILE A CA 1
ATOM 589 C C . ILE A 1 74 ? 15.049 2.597 -19.087 1.00 92.44 74 ILE A C 1
ATOM 591 O O . ILE A 1 74 ? 15.521 3.594 -18.552 1.00 92.44 74 ILE A O 1
ATOM 595 N N . ASN A 1 75 ? 15.710 1.441 -19.102 1.00 92.31 75 ASN A N 1
ATOM 596 C CA . ASN A 1 75 ? 17.001 1.290 -18.431 1.00 92.31 75 ASN A CA 1
ATOM 597 C C . ASN A 1 75 ? 18.126 2.078 -19.130 1.00 92.31 75 ASN A C 1
ATOM 599 O O . ASN A 1 75 ? 19.077 2.502 -18.481 1.00 92.31 75 ASN A O 1
ATOM 603 N N . SER A 1 76 ? 18.020 2.328 -20.437 1.00 91.25 76 SER A N 1
ATOM 604 C CA . SER A 1 76 ? 18.956 3.201 -21.151 1.00 91.25 76 SER A CA 1
ATOM 605 C C . SER A 1 76 ? 18.768 4.675 -20.788 1.00 91.25 76 SER A C 1
ATOM 607 O O . SER A 1 76 ? 19.749 5.412 -20.758 1.00 91.25 76 SER A O 1
ATOM 609 N N . ALA A 1 77 ? 17.532 5.114 -20.534 1.00 88.75 77 ALA A N 1
ATOM 610 C CA . ALA A 1 77 ? 17.219 6.509 -20.219 1.00 88.75 77 ALA A CA 1
ATOM 611 C C . ALA A 1 77 ? 17.393 6.842 -18.727 1.00 88.75 77 ALA A C 1
ATOM 613 O O . AL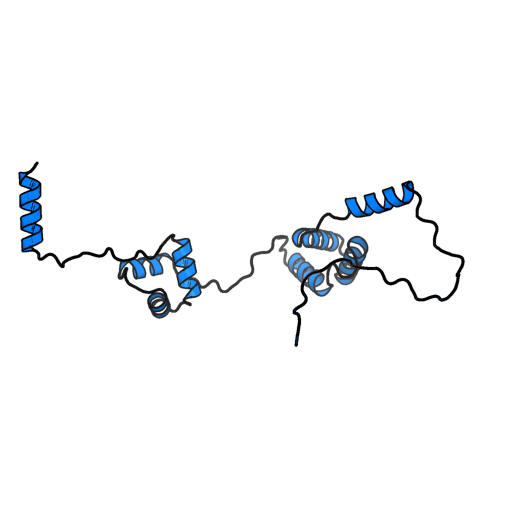A A 1 77 ? 17.844 7.931 -18.383 1.00 88.75 77 ALA A O 1
ATOM 614 N N . PHE A 1 78 ? 17.041 5.905 -17.842 1.00 86.19 78 PHE A N 1
ATOM 615 C CA . PHE A 1 78 ? 16.961 6.129 -16.394 1.00 86.19 78 PHE A CA 1
ATOM 616 C C . PHE A 1 78 ? 18.002 5.343 -15.588 1.00 86.19 78 PHE A C 1
ATOM 618 O O . PHE A 1 78 ? 17.955 5.352 -14.361 1.00 86.19 78 PHE A O 1
ATOM 625 N N . GLY A 1 79 ? 18.923 4.646 -16.253 1.00 85.88 79 GLY A N 1
ATOM 626 C CA . GLY A 1 79 ? 19.972 3.854 -15.615 1.00 85.88 79 GLY A CA 1
ATOM 627 C C . GLY A 1 79 ? 19.708 2.348 -15.627 1.00 85.88 79 GLY A C 1
ATOM 628 O O . GLY A 1 79 ? 18.575 1.861 -15.661 1.00 85.88 79 GLY A O 1
ATOM 629 N N . HIS A 1 80 ? 20.796 1.579 -15.623 1.00 85.19 80 HIS A N 1
ATOM 630 C CA . HIS A 1 80 ? 20.717 0.127 -15.694 1.00 85.19 80 HIS A CA 1
ATOM 631 C C . HIS A 1 80 ? 20.012 -0.454 -14.460 1.00 85.19 80 HIS A C 1
ATOM 633 O O . HIS A 1 80 ? 20.408 -0.197 -13.326 1.00 85.19 80 HIS A O 1
ATOM 639 N N . GLY A 1 81 ? 19.006 -1.303 -14.685 1.00 86.94 81 GLY A N 1
ATOM 640 C CA . GLY A 1 81 ? 18.285 -2.001 -13.616 1.00 86.94 81 GLY A CA 1
ATOM 641 C C . GLY A 1 81 ? 17.172 -1.190 -12.951 1.00 86.94 81 GLY A C 1
ATOM 642 O O . GLY A 1 81 ? 16.563 -1.685 -12.004 1.00 86.94 81 GLY A O 1
ATOM 643 N N . THR A 1 82 ? 16.861 0.004 -13.458 1.00 88.31 82 THR A N 1
ATOM 644 C CA . THR A 1 82 ? 15.777 0.851 -12.945 1.00 88.31 82 THR A CA 1
ATOM 645 C C . THR A 1 82 ? 14.415 0.155 -13.001 1.00 88.31 82 THR A C 1
ATOM 647 O O . THR A 1 82 ? 13.620 0.243 -12.063 1.00 88.31 82 THR A O 1
ATOM 650 N N . VAL A 1 83 ? 14.148 -0.609 -14.063 1.00 91.19 83 VAL A N 1
ATOM 651 C CA . VAL A 1 83 ? 12.985 -1.500 -14.149 1.00 91.19 83 VAL A CA 1
ATOM 652 C C . VAL A 1 83 ? 13.400 -2.901 -14.593 1.00 91.19 83 VAL A C 1
ATOM 654 O O . VAL A 1 83 ? 14.290 -3.086 -15.423 1.00 91.19 83 VAL A O 1
ATOM 657 N N . SER A 1 84 ? 12.725 -3.917 -14.050 1.00 93.25 84 SER A N 1
ATOM 658 C CA . SER A 1 84 ? 12.884 -5.301 -14.500 1.00 93.25 84 SER A CA 1
ATOM 659 C C . SER A 1 84 ? 11.869 -5.651 -15.583 1.00 93.25 84 SER A C 1
ATOM 661 O O . SER A 1 84 ? 10.707 -5.239 -15.519 1.00 93.25 84 SER A O 1
ATOM 663 N N . GLU A 1 85 ? 12.268 -6.498 -16.531 1.00 95.19 85 GLU A N 1
ATOM 664 C CA . GLU A 1 85 ? 11.383 -6.958 -17.609 1.00 95.19 85 GLU A CA 1
ATOM 665 C C . GLU A 1 85 ? 10.126 -7.642 -17.065 1.00 95.19 85 GLU A C 1
ATOM 667 O O . GLU A 1 85 ? 9.014 -7.414 -17.541 1.00 95.19 85 GLU A O 1
ATOM 672 N N . ARG A 1 86 ? 10.271 -8.419 -15.984 1.00 95.12 86 ARG A N 1
ATOM 673 C CA . ARG A 1 86 ? 9.140 -9.049 -15.290 1.00 95.12 86 ARG A CA 1
ATOM 674 C C . ARG A 1 86 ? 8.112 -8.020 -14.810 1.00 95.12 86 ARG A C 1
ATOM 676 O O . ARG A 1 86 ? 6.913 -8.298 -14.866 1.00 95.12 86 ARG A O 1
ATOM 683 N N . ASN A 1 87 ? 8.566 -6.863 -14.323 1.00 92.62 87 ASN A N 1
ATOM 684 C CA . ASN A 1 87 ? 7.684 -5.782 -13.891 1.00 92.62 87 ASN A CA 1
ATOM 685 C C . ASN A 1 87 ? 6.962 -5.163 -15.096 1.00 92.62 87 ASN A C 1
ATOM 687 O O . ASN A 1 87 ? 5.733 -5.101 -15.100 1.00 92.62 87 ASN A O 1
ATOM 691 N N . VAL A 1 88 ? 7.702 -4.811 -16.152 1.00 94.62 88 VAL A N 1
ATOM 692 C CA . VAL A 1 88 ? 7.137 -4.242 -17.390 1.00 94.62 88 VAL A CA 1
ATOM 693 C C . VAL A 1 88 ? 6.101 -5.183 -18.012 1.00 94.62 88 VAL A C 1
ATOM 695 O O . VAL A 1 88 ? 4.992 -4.759 -18.336 1.00 94.62 88 VAL A O 1
ATOM 698 N N . ARG A 1 89 ? 6.400 -6.486 -18.091 1.00 95.88 89 ARG A N 1
ATOM 699 C CA . ARG A 1 89 ? 5.478 -7.501 -18.622 1.00 95.88 89 ARG A CA 1
ATOM 700 C C . ARG A 1 89 ? 4.165 -7.555 -17.842 1.00 95.88 89 ARG A C 1
ATOM 702 O O . ARG A 1 89 ? 3.096 -7.550 -18.449 1.00 95.88 89 ARG A O 1
ATOM 709 N N . ARG A 1 90 ? 4.234 -7.547 -16.506 1.00 93.56 90 ARG A N 1
ATOM 710 C CA . ARG A 1 90 ? 3.044 -7.530 -15.638 1.00 93.56 90 ARG A CA 1
ATOM 711 C C . ARG A 1 90 ? 2.174 -6.296 -15.903 1.00 93.56 90 ARG A C 1
ATOM 713 O O . ARG A 1 90 ? 0.951 -6.410 -15.931 1.00 93.56 90 ARG A O 1
ATOM 720 N N . TRP A 1 91 ? 2.782 -5.128 -16.101 1.00 93.44 91 TRP A N 1
ATOM 721 C CA . TRP A 1 91 ? 2.044 -3.907 -16.436 1.00 93.44 91 TRP A CA 1
ATOM 722 C C . TRP A 1 91 ? 1.420 -3.966 -17.826 1.00 93.44 91 TRP A C 1
ATOM 724 O O . TRP A 1 91 ? 0.247 -3.638 -17.977 1.00 93.44 91 TRP A O 1
ATOM 734 N N . PHE A 1 92 ? 2.140 -4.480 -18.820 1.00 94.44 92 PHE A N 1
ATOM 735 C CA . PHE A 1 92 ? 1.606 -4.649 -20.173 1.00 94.44 92 PHE A CA 1
ATOM 736 C C . PHE A 1 92 ? 0.411 -5.606 -20.198 1.00 94.44 92 PHE A C 1
ATOM 738 O O . PHE A 1 92 ? -0.572 -5.348 -20.889 1.00 94.44 92 PHE A O 1
ATOM 745 N N . GLU A 1 93 ? 0.449 -6.687 -19.417 1.00 93.44 93 GLU A N 1
ATOM 746 C CA . GLU A 1 93 ? -0.696 -7.587 -19.242 1.00 93.44 93 GLU A CA 1
ATOM 747 C C . GLU A 1 93 ? -1.914 -6.871 -18.637 1.00 93.44 93 GLU A C 1
ATOM 749 O O . GLU A 1 93 ? -3.040 -7.132 -19.061 1.00 93.44 93 GLU A O 1
ATOM 754 N N . ARG A 1 94 ? -1.715 -5.945 -17.689 1.00 90.62 94 ARG A N 1
ATOM 755 C CA . ARG A 1 94 ? -2.805 -5.113 -17.144 1.00 90.62 94 ARG A CA 1
ATOM 756 C C . ARG A 1 94 ? -3.362 -4.150 -18.187 1.00 90.62 94 A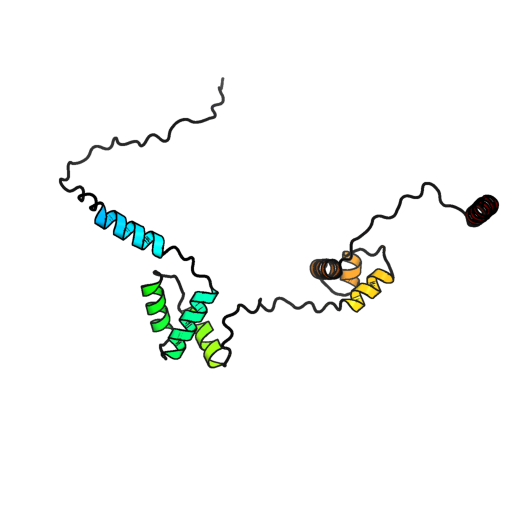RG A C 1
ATOM 758 O O . ARG A 1 94 ? -4.575 -4.108 -18.377 1.00 90.62 94 ARG A O 1
ATOM 765 N N . PHE A 1 95 ? -2.494 -3.458 -18.923 1.00 92.00 95 PHE A N 1
ATOM 766 C CA . PHE A 1 95 ? -2.914 -2.530 -19.976 1.00 92.00 95 PHE A CA 1
ATOM 767 C C . PHE A 1 95 ? -3.686 -3.239 -21.096 1.00 92.00 95 PHE A C 1
ATOM 769 O O . PHE A 1 95 ? -4.674 -2.705 -21.598 1.00 92.00 95 PHE A O 1
ATOM 776 N N . ARG A 1 96 ? -3.307 -4.477 -21.442 1.00 92.00 96 ARG A N 1
ATOM 777 C CA . ARG A 1 96 ? -4.055 -5.327 -22.389 1.00 92.00 96 ARG A CA 1
ATOM 778 C C . ARG A 1 96 ? -5.466 -5.666 -21.912 1.00 92.00 96 ARG A C 1
ATOM 780 O O . ARG A 1 96 ? -6.349 -5.828 -22.743 1.00 92.00 96 ARG A O 1
ATOM 787 N N . LYS A 1 97 ? -5.687 -5.751 -20.598 1.00 91.50 97 LYS A N 1
ATOM 788 C CA . LYS A 1 97 ? -7.009 -5.990 -19.992 1.00 91.50 97 LYS A CA 1
ATOM 789 C C . LYS A 1 97 ? -7.866 -4.719 -19.890 1.00 91.50 97 LYS A C 1
ATOM 791 O O . LYS A 1 97 ? -8.957 -4.785 -19.339 1.00 91.50 97 LYS A O 1
ATOM 796 N N . GLY A 1 98 ? -7.387 -3.579 -20.398 1.00 86.00 98 GLY A N 1
ATOM 797 C CA . GLY A 1 98 ? -8.107 -2.302 -20.362 1.00 86.00 98 GLY A CA 1
ATOM 798 C C . GLY A 1 98 ? -7.959 -1.524 -19.050 1.00 86.00 98 GLY A C 1
ATOM 799 O O . GLY A 1 98 ? -8.556 -0.463 -18.903 1.00 86.00 98 GL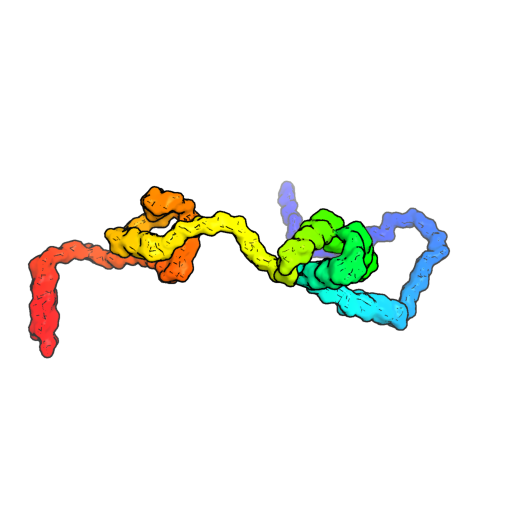Y A O 1
ATOM 800 N N . ASP A 1 99 ? -7.147 -2.010 -18.109 1.00 80.75 99 ASP A N 1
ATOM 801 C CA . ASP A 1 99 ? -6.865 -1.314 -16.854 1.00 80.75 99 ASP A CA 1
ATOM 802 C C . ASP A 1 99 ? -5.732 -0.296 -17.058 1.00 80.75 99 ASP A C 1
ATOM 804 O O . ASP A 1 99 ? -4.551 -0.639 -16.993 1.00 80.75 99 ASP A O 1
ATOM 808 N N . ALA A 1 100 ? -6.100 0.960 -17.326 1.00 76.12 100 ALA A N 1
ATOM 809 C CA . ALA A 1 100 ? -5.174 2.087 -17.463 1.00 76.12 100 ALA A CA 1
ATOM 810 C C . ALA A 1 100 ? -4.865 2.789 -16.124 1.00 76.12 100 ALA A C 1
ATOM 812 O O . ALA A 1 100 ? -4.262 3.864 -16.121 1.00 76.12 100 ALA A O 1
ATOM 813 N N . SER A 1 101 ? -5.277 2.223 -14.981 1.00 77.88 101 SER A N 1
ATOM 814 C CA . SER A 1 101 ? -5.005 2.843 -13.683 1.00 77.88 101 SER A CA 1
ATOM 815 C C . SER A 1 101 ? -3.503 2.784 -13.362 1.00 77.88 101 SER A C 1
ATOM 817 O O . SER A 1 101 ? -2.909 1.723 -13.160 1.00 77.88 101 SER A O 1
ATOM 819 N N . LEU A 1 102 ? -2.866 3.957 -13.326 1.00 77.00 102 LEU A N 1
ATOM 820 C CA . LEU A 1 102 ? -1.443 4.111 -12.985 1.00 77.00 102 LEU A CA 1
ATOM 821 C C . LEU A 1 102 ? -1.206 4.076 -11.466 1.00 77.00 102 LEU A C 1
ATOM 823 O O . LEU A 1 102 ? -0.071 3.947 -10.993 1.00 77.00 102 LEU A O 1
ATOM 827 N N . GLU A 1 103 ? -2.278 4.163 -10.682 1.00 71.50 103 GLU A N 1
ATOM 828 C CA . GLU A 1 103 ? -2.208 4.154 -9.230 1.00 71.50 103 GLU A CA 1
ATOM 829 C C . GLU A 1 103 ? -1.958 2.756 -8.672 1.00 71.50 103 GLU A C 1
ATOM 831 O O . GLU A 1 103 ? -2.330 1.722 -9.236 1.00 71.50 103 GLU A O 1
ATOM 836 N N . TYR A 1 104 ? -1.253 2.719 -7.540 1.00 61.25 104 TYR A N 1
ATOM 837 C CA . TYR A 1 104 ? -1.150 1.498 -6.764 1.00 61.25 104 TYR A CA 1
ATOM 838 C C . TYR A 1 104 ? -2.499 1.351 -6.081 1.00 61.25 104 TYR A C 1
ATOM 840 O O . TYR A 1 104 ? -2.754 2.024 -5.088 1.00 61.25 104 TYR A O 1
ATOM 848 N N . GLN A 1 105 ? -3.372 0.504 -6.624 1.00 57.94 105 GLN A N 1
ATOM 849 C CA . GLN A 1 105 ? -4.499 0.032 -5.838 1.00 57.94 105 GLN A CA 1
ATOM 850 C C . GLN A 1 105 ? -3.882 -0.724 -4.669 1.00 57.94 105 GLN A C 1
ATOM 852 O O . GLN A 1 105 ? -3.337 -1.814 -4.870 1.00 57.94 105 GLN A O 1
ATOM 857 N N . GLY A 1 106 ? -3.867 -0.072 -3.498 1.00 49.66 106 GLY A N 1
ATOM 858 C CA . GLY A 1 106 ? -3.412 -0.635 -2.235 1.00 49.66 106 GLY A CA 1
ATOM 859 C C . GLY A 1 106 ? -3.854 -2.082 -2.198 1.00 49.66 106 GLY A C 1
ATOM 860 O O . GLY A 1 106 ? -5.047 -2.351 -2.340 1.00 49.66 106 GLY A O 1
ATOM 861 N N . GLY A 1 107 ? -2.878 -2.994 -2.202 1.00 48.41 107 GLY A N 1
ATOM 862 C CA . GLY A 1 107 ? -3.131 -4.399 -2.476 1.00 48.41 107 GLY A CA 1
ATOM 863 C C . GLY A 1 107 ? -4.324 -4.910 -1.679 1.00 48.41 107 GLY A C 1
ATOM 864 O O . GLY A 1 107 ? -4.571 -4.460 -0.559 1.00 48.41 107 GLY A O 1
ATOM 865 N N . ARG A 1 108 ? -5.049 -5.869 -2.266 1.00 51.41 108 ARG A N 1
ATOM 866 C CA . ARG A 1 108 ? -6.014 -6.723 -1.568 1.00 51.41 108 ARG A CA 1
ATOM 867 C C . ARG A 1 108 ? -5.295 -7.460 -0.429 1.00 51.41 108 ARG A C 1
ATOM 869 O O . ARG A 1 108 ? -5.009 -8.647 -0.537 1.00 51.41 108 ARG A O 1
ATOM 876 N N . GLY A 1 109 ? -4.968 -6.767 0.657 1.00 52.44 109 GLY A N 1
ATOM 877 C CA . GLY A 1 109 ? -4.836 -7.411 1.949 1.00 52.44 109 GLY A CA 1
ATOM 878 C C . GLY A 1 109 ? -6.175 -8.075 2.267 1.00 52.44 109 GLY A C 1
ATOM 879 O O . GLY A 1 109 ? -7.196 -7.676 1.688 1.00 52.44 109 GLY A O 1
ATOM 880 N N . PRO A 1 110 ? -6.204 -9.086 3.148 1.00 50.97 110 PRO A N 1
ATOM 881 C CA . PRO A 1 110 ? -7.462 -9.637 3.614 1.00 50.97 110 PRO A CA 1
ATOM 882 C C . PRO A 1 110 ? -8.349 -8.480 4.079 1.00 50.97 110 PRO A C 1
ATOM 884 O O . PRO A 1 110 ? -8.049 -7.798 5.064 1.00 50.97 110 PRO A O 1
ATOM 887 N N . ARG A 1 111 ? -9.424 -8.212 3.331 1.00 55.59 111 ARG A N 1
ATOM 888 C CA . ARG A 1 111 ? -10.562 -7.484 3.869 1.00 55.59 111 ARG A CA 1
ATOM 889 C C . ARG A 1 111 ? -11.152 -8.445 4.884 1.00 55.59 111 ARG A C 1
ATOM 891 O O . ARG A 1 111 ? -11.993 -9.262 4.535 1.00 55.59 111 ARG A O 1
ATOM 898 N N . ASN A 1 112 ? -10.645 -8.411 6.111 1.00 57.38 112 ASN A N 1
ATOM 899 C CA . ASN A 1 112 ? -11.420 -8.912 7.227 1.00 57.38 112 ASN A CA 1
ATOM 900 C C . ASN A 1 112 ? -12.596 -7.946 7.310 1.00 57.38 112 ASN A C 1
ATOM 902 O O . ASN A 1 112 ? -12.443 -6.824 7.787 1.00 57.38 112 ASN A O 1
ATOM 906 N N . VAL A 1 113 ? -13.703 -8.339 6.680 1.00 69.69 113 VAL A N 1
ATOM 907 C CA . VAL A 1 113 ? -14.982 -7.641 6.745 1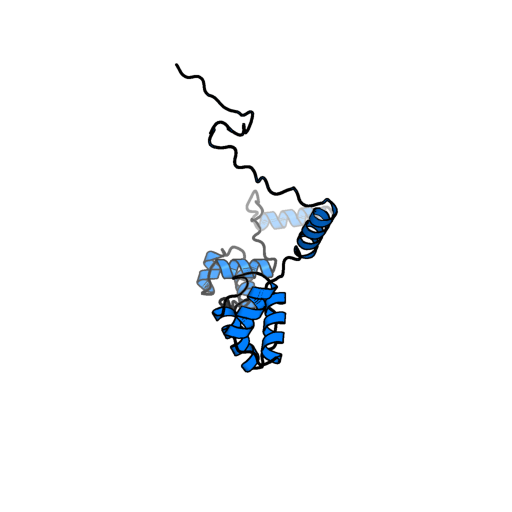.00 69.69 113 VAL A CA 1
ATOM 908 C C . VAL A 1 113 ? -15.527 -7.939 8.134 1.00 69.69 113 VAL A C 1
ATOM 910 O O . VAL A 1 113 ? -16.365 -8.812 8.315 1.00 69.69 113 VAL A O 1
ATOM 913 N N . LEU A 1 114 ? -14.925 -7.313 9.138 1.00 78.38 114 LEU A N 1
ATOM 914 C CA . LEU A 1 114 ? -15.574 -7.160 10.420 1.00 78.38 114 LEU A CA 1
ATOM 915 C C . LEU A 1 114 ? -16.566 -6.014 10.227 1.00 78.38 114 LEU A C 1
ATOM 917 O O . LEU A 1 114 ? -16.164 -4.939 9.783 1.00 78.38 114 LEU A O 1
ATOM 921 N N . ASP A 1 115 ? -17.844 -6.283 10.464 1.00 85.12 115 ASP A N 1
ATOM 922 C CA . ASP A 1 115 ? -18.877 -5.255 10.422 1.00 85.12 115 ASP A CA 1
ATOM 923 C C . ASP A 1 115 ? -18.712 -4.336 11.641 1.00 85.12 115 ASP A C 1
ATOM 925 O O . ASP A 1 115 ? -18.664 -4.806 12.784 1.00 85.12 115 ASP A O 1
ATOM 929 N N . ASP A 1 116 ? -18.571 -3.037 11.382 1.00 88.19 116 ASP A N 1
ATOM 930 C CA . ASP A 1 116 ? -18.381 -2.019 12.413 1.00 88.19 116 ASP A CA 1
ATOM 931 C C . ASP A 1 116 ? -19.607 -1.905 13.323 1.00 88.19 116 ASP A C 1
ATOM 933 O O . ASP A 1 116 ? -19.442 -1.671 14.520 1.00 88.19 116 ASP A O 1
ATOM 937 N N . GLU A 1 117 ? -20.815 -2.129 12.797 1.00 88.69 117 GLU A N 1
ATOM 938 C CA . GLU A 1 117 ? -22.043 -2.080 13.598 1.00 88.69 117 GLU A CA 1
ATOM 939 C C . GLU A 1 117 ? -22.128 -3.284 14.542 1.00 88.69 117 GLU A C 1
ATOM 941 O O . GLU A 1 117 ? -22.364 -3.120 15.736 1.00 88.69 117 GLU A O 1
ATOM 946 N N . VAL A 1 118 ? -21.795 -4.485 14.056 1.00 88.81 118 VAL A N 1
ATOM 947 C CA . VAL A 1 118 ? -21.754 -5.698 14.894 1.00 88.81 118 VAL A CA 1
ATOM 948 C C . VAL A 1 118 ? -20.703 -5.570 16.001 1.00 88.81 118 VAL A C 1
ATOM 950 O O . VAL A 1 118 ? -20.938 -5.972 17.142 1.00 88.81 118 VAL A O 1
ATOM 953 N N . LEU A 1 119 ? -19.537 -4.990 15.694 1.00 90.44 119 LEU A N 1
ATOM 954 C CA . LEU A 1 119 ? -18.515 -4.721 16.706 1.00 90.44 119 LEU A CA 1
ATOM 955 C C . LEU A 1 119 ? -18.985 -3.674 17.723 1.00 90.44 119 LEU A C 1
ATOM 957 O O . LEU A 1 119 ? -18.702 -3.817 18.914 1.00 90.44 119 LEU A O 1
ATOM 961 N N . ARG A 1 120 ? -19.690 -2.632 17.276 1.00 89.69 120 ARG A N 1
ATOM 962 C CA . ARG A 1 120 ? -20.227 -1.587 18.153 1.00 89.69 120 ARG A CA 1
ATOM 963 C C . ARG A 1 120 ? -21.268 -2.153 19.118 1.00 89.69 120 ARG A C 1
ATOM 965 O O . ARG A 1 120 ? -21.166 -1.889 20.317 1.00 89.69 120 ARG A O 1
ATOM 972 N N . ASP A 1 121 ? -22.181 -2.984 18.626 1.00 90.19 121 ASP A N 1
ATOM 973 C CA . ASP A 1 121 ? -23.200 -3.651 19.442 1.00 90.19 121 ASP A CA 1
ATOM 974 C C . ASP A 1 121 ? -22.570 -4.572 20.496 1.00 90.19 121 ASP A C 1
ATOM 976 O O . ASP A 1 121 ? -22.954 -4.536 21.668 1.00 90.19 121 ASP A O 1
ATOM 980 N N . ALA A 1 122 ? -21.539 -5.336 20.119 1.00 88.62 122 ALA A N 1
ATOM 981 C CA . ALA A 1 122 ? -20.809 -6.196 21.052 1.00 88.62 122 ALA A CA 1
ATOM 982 C C . ALA A 1 122 ? -20.111 -5.395 22.172 1.00 88.62 122 ALA A C 1
ATOM 984 O O . ALA A 1 122 ? -20.097 -5.812 23.334 1.00 88.62 122 ALA A O 1
ATOM 985 N N . VAL A 1 123 ? -19.558 -4.218 21.853 1.00 89.19 123 VAL A N 1
ATOM 986 C CA . VAL A 1 123 ? -18.925 -3.342 22.854 1.00 89.19 123 VAL A CA 1
ATOM 987 C C . VAL A 1 123 ? -19.958 -2.667 23.757 1.00 89.19 123 VAL A C 1
ATOM 989 O O . VAL A 1 123 ? -19.712 -2.528 24.956 1.00 89.19 123 VAL A O 1
ATOM 992 N N . GLU A 1 124 ? -21.104 -2.246 23.223 1.00 86.50 124 GLU A N 1
ATOM 993 C CA . GLU A 1 124 ? -22.153 -1.610 24.027 1.00 86.50 124 GLU A CA 1
ATOM 994 C C . GLU A 1 124 ? -22.846 -2.620 24.955 1.00 86.50 124 GLU A C 1
ATOM 996 O O . GLU A 1 124 ? -23.118 -2.294 26.112 1.00 86.50 124 GLU A O 1
ATOM 1001 N N . GLY A 1 125 ? -23.033 -3.867 24.503 1.00 84.94 125 GLY A N 1
ATOM 1002 C CA . GLY A 1 125 ? -23.560 -4.958 25.328 1.00 84.94 125 GLY A CA 1
ATOM 1003 C C . GLY A 1 125 ? -22.666 -5.307 26.523 1.00 84.94 125 GLY A C 1
ATOM 1004 O O . GLY A 1 125 ? -23.164 -5.678 27.587 1.00 84.94 125 GLY A O 1
ATOM 1005 N N . ASN A 1 126 ? -21.346 -5.142 26.388 1.00 83.81 126 ASN A N 1
ATOM 1006 C CA . ASN A 1 126 ? -20.412 -5.270 27.502 1.00 83.81 126 ASN A CA 1
ATOM 1007 C C . ASN A 1 126 ? -19.207 -4.330 27.353 1.00 83.81 126 ASN A C 1
ATOM 1009 O O . ASN A 1 126 ? -18.180 -4.681 26.763 1.00 83.81 126 ASN A O 1
ATOM 1013 N N . ARG A 1 127 ? -19.291 -3.158 27.990 1.00 81.31 127 ARG A N 1
ATOM 1014 C CA . ARG A 1 127 ? -18.246 -2.118 27.941 1.00 81.31 127 ARG A CA 1
ATOM 1015 C C . ARG A 1 127 ? -16.927 -2.511 28.614 1.00 81.31 127 ARG A C 1
ATOM 1017 O O . ARG A 1 127 ? -15.911 -1.850 28.399 1.00 81.31 127 ARG A O 1
ATOM 1024 N N . GLU A 1 128 ? -16.918 -3.576 29.415 1.00 81.88 128 GLU A N 1
ATOM 1025 C CA . GLU A 1 128 ? -15.705 -4.106 30.051 1.00 81.88 128 GLU A CA 1
ATOM 1026 C C . GLU A 1 128 ? -15.008 -5.181 29.203 1.00 81.88 128 GLU A C 1
ATOM 1028 O O . GLU A 1 128 ? -13.927 -5.666 29.566 1.00 81.88 128 GLU A O 1
ATOM 1033 N N . SER A 1 129 ? -15.591 -5.535 28.052 1.00 83.94 129 SER A N 1
ATOM 1034 C CA . SER A 1 129 ? -15.043 -6.531 27.139 1.00 83.94 129 SER A CA 1
ATOM 1035 C C . SER A 1 129 ? -13.621 -6.172 26.691 1.00 83.94 129 SER A C 1
ATOM 1037 O O . SER A 1 129 ? -13.252 -5.028 26.411 1.00 83.94 129 SER A O 1
ATOM 1039 N N . SER A 1 130 ? -12.758 -7.187 26.659 1.00 88.38 130 SER A N 1
ATOM 1040 C CA . SER A 1 130 ? -11.401 -7.029 26.140 1.00 88.38 130 SER A CA 1
ATOM 1041 C C . SER A 1 130 ? -11.382 -7.266 24.633 1.00 88.38 130 SER A C 1
ATOM 1043 O O . SER A 1 130 ? -12.116 -8.110 24.126 1.00 88.38 130 SER A O 1
ATOM 1045 N N . VAL A 1 131 ? -10.438 -6.640 23.922 1.00 90.38 131 VAL A N 1
ATOM 1046 C CA . VAL A 1 131 ? -10.191 -6.899 22.487 1.00 90.38 131 VAL A CA 1
ATOM 1047 C C . VAL A 1 131 ? -10.003 -8.395 22.195 1.00 90.38 131 VAL A C 1
ATOM 1049 O O . VAL A 1 131 ? -10.337 -8.867 21.116 1.00 90.38 131 VAL A O 1
ATOM 1052 N N . ARG A 1 132 ? -9.474 -9.170 23.155 1.00 89.62 132 ARG A N 1
ATOM 1053 C CA . ARG A 1 132 ? -9.305 -10.623 23.005 1.00 89.62 132 ARG A CA 1
ATOM 1054 C C . ARG A 1 132 ? -10.629 -11.381 23.079 1.00 89.62 132 ARG A C 1
ATOM 1056 O O . ARG A 1 132 ? -10.767 -12.357 22.356 1.00 89.62 132 ARG A O 1
ATOM 1063 N N . ALA A 1 133 ? -11.540 -10.946 23.946 1.00 89.06 133 ALA A N 1
ATOM 1064 C CA . ALA A 1 133 ? -12.871 -11.529 24.072 1.00 89.06 133 ALA A CA 1
ATOM 1065 C C . ALA A 1 133 ? -13.700 -11.221 22.818 1.00 89.06 133 ALA A C 1
ATOM 1067 O O . ALA A 1 133 ? -14.176 -12.149 22.178 1.00 89.06 133 ALA A O 1
ATOM 1068 N N . LEU A 1 134 ? -13.718 -9.955 22.389 1.00 90.00 134 LEU A N 1
ATOM 1069 C CA . LEU A 1 134 ? -14.388 -9.519 21.156 1.00 90.00 134 LEU A CA 1
ATOM 1070 C C . LEU A 1 134 ? -13.847 -10.245 19.916 1.00 90.00 134 LEU A C 1
ATOM 1072 O O . LEU A 1 134 ? -14.601 -10.663 19.049 1.00 90.00 134 LEU A O 1
ATOM 1076 N N . ALA A 1 135 ? -12.530 -10.449 19.839 1.00 90.88 135 ALA A N 1
ATOM 1077 C CA . ALA A 1 135 ? -11.913 -11.222 18.763 1.00 90.88 135 ALA A CA 1
ATOM 1078 C C . ALA A 1 135 ? -12.378 -12.688 18.735 1.00 90.88 135 ALA A C 1
ATOM 1080 O O . ALA A 1 135 ? -12.585 -13.239 17.657 1.00 90.88 135 ALA A O 1
ATOM 1081 N N . ALA A 1 136 ? -12.535 -13.317 19.904 1.00 89.94 136 ALA A N 1
ATOM 1082 C CA . ALA A 1 136 ? -13.012 -14.693 20.003 1.00 89.94 136 ALA A CA 1
ATOM 1083 C C . ALA A 1 136 ? -14.502 -14.809 19.647 1.00 89.94 136 ALA A C 1
ATOM 1085 O O . ALA A 1 136 ? -14.881 -15.735 18.939 1.00 89.94 136 ALA A O 1
ATOM 1086 N N . GLU A 1 137 ? -15.316 -13.855 20.096 1.00 89.19 137 GLU A N 1
ATOM 1087 C CA . GLU A 1 137 ? -16.755 -13.790 19.827 1.00 89.19 137 GLU A CA 1
ATOM 1088 C C . GLU A 1 137 ? -17.058 -13.533 18.345 1.00 89.19 137 GLU A C 1
ATOM 1090 O O . GLU A 1 137 ? -17.868 -14.234 17.744 1.00 89.19 137 GLU A O 1
ATOM 1095 N N . LEU A 1 138 ? -16.348 -12.585 17.728 1.00 88.75 138 LEU A N 1
ATOM 1096 C CA . LEU A 1 138 ? -16.568 -12.166 16.339 1.00 88.75 138 LEU A CA 1
ATOM 1097 C C . LEU A 1 138 ? -15.762 -12.985 15.316 1.00 88.75 138 LEU A C 1
ATOM 1099 O O . LEU A 1 138 ? -15.763 -12.664 14.128 1.00 88.75 138 LEU A O 1
ATOM 1103 N N . GLY A 1 139 ? -15.023 -14.009 15.757 1.00 87.69 139 GLY A N 1
ATOM 1104 C CA . GLY A 1 139 ? -14.201 -14.848 14.878 1.00 87.69 139 GLY A CA 1
ATOM 1105 C C . GLY A 1 139 ? -13.109 -14.080 14.119 1.00 87.69 139 GLY A C 1
ATOM 1106 O O . GLY A 1 139 ? -12.692 -14.492 13.036 1.00 87.69 139 GLY A O 1
ATOM 1107 N N . ALA A 1 140 ? -12.641 -12.954 14.664 1.00 88.12 140 ALA A N 1
ATOM 1108 C CA . ALA A 1 140 ? -11.701 -12.048 14.011 1.00 88.12 140 ALA A CA 1
ATOM 1109 C C . ALA A 1 140 ? -10.341 -12.018 14.715 1.00 88.12 140 ALA A C 1
ATOM 1111 O O . ALA A 1 140 ? -10.196 -12.345 15.891 1.00 88.12 140 ALA A O 1
ATOM 1112 N N . SER A 1 141 ? -9.294 -11.579 14.011 1.00 90.12 141 SER A N 1
ATOM 1113 C CA . SER A 1 141 ? -7.997 -11.387 14.662 1.00 90.12 141 SER A CA 1
ATOM 1114 C C . SER A 1 141 ? -8.040 -10.194 15.625 1.00 90.12 141 SER A C 1
ATOM 1116 O O . SER A 1 141 ? -8.640 -9.158 15.335 1.00 90.12 141 SER A O 1
ATOM 1118 N N . LYS A 1 142 ? -7.299 -10.286 16.737 1.00 90.94 142 LYS A N 1
ATOM 1119 C CA . LYS A 1 142 ? -7.127 -9.182 17.706 1.00 90.94 142 LYS A CA 1
ATOM 1120 C C . LYS A 1 142 ? -6.669 -7.877 17.039 1.00 90.94 142 LYS A C 1
ATOM 1122 O O . LYS A 1 142 ? -7.095 -6.800 17.437 1.00 90.94 142 LYS A O 1
ATOM 1127 N N . SER A 1 143 ? -5.814 -7.981 16.019 1.00 89.25 143 SER A N 1
ATOM 1128 C CA . SER A 1 143 ? -5.332 -6.842 15.231 1.00 89.25 143 SER A CA 1
ATOM 1129 C C . SER A 1 143 ? -6.433 -6.184 14.400 1.00 89.25 143 SER A C 1
ATOM 1131 O O . SER A 1 143 ? -6.454 -4.963 14.285 1.00 89.25 143 SER A O 1
ATOM 1133 N N . THR A 1 144 ? -7.359 -6.974 13.851 1.00 88.44 144 THR A N 1
ATOM 1134 C CA . THR A 1 144 ? -8.503 -6.458 13.090 1.00 88.44 144 THR A CA 1
ATOM 1135 C C . THR A 1 144 ? -9.442 -5.709 14.020 1.00 88.44 144 THR A C 1
ATOM 1137 O O . THR A 1 144 ? -9.719 -4.543 13.775 1.00 88.44 144 THR A O 1
ATOM 1140 N N . VAL A 1 145 ? -9.843 -6.329 15.134 1.00 89.50 145 VAL A N 1
ATOM 1141 C CA . VAL A 1 145 ? -10.723 -5.689 16.124 1.00 89.50 145 VAL A CA 1
ATOM 1142 C C . VAL A 1 145 ? -10.108 -4.386 16.640 1.00 89.50 145 VAL A C 1
ATOM 1144 O O . VAL A 1 145 ? -10.769 -3.356 16.636 1.00 89.50 145 VAL A O 1
ATOM 1147 N N . GLY A 1 146 ? -8.820 -4.390 17.001 1.00 90.38 146 GLY A N 1
ATOM 1148 C CA . GLY A 1 146 ? -8.132 -3.174 17.448 1.00 90.38 146 GLY A CA 1
ATOM 1149 C C . GLY A 1 146 ? -8.104 -2.060 16.395 1.00 90.38 146 GLY A C 1
ATOM 1150 O O . GLY A 1 146 ? -8.296 -0.897 16.737 1.00 90.38 146 GLY A O 1
ATOM 1151 N N . ARG A 1 147 ? -7.915 -2.404 15.112 1.00 89.19 147 ARG A N 1
ATOM 1152 C CA . ARG A 1 147 ? -7.959 -1.428 14.014 1.00 89.19 147 ARG A CA 1
ATOM 1153 C C . ARG A 1 147 ? -9.353 -0.821 13.856 1.00 89.19 147 ARG A C 1
ATOM 1155 O O . ARG A 1 147 ? -9.450 0.395 13.760 1.00 89.19 147 ARG A O 1
ATOM 1162 N N . HIS A 1 148 ? -10.395 -1.650 13.846 1.00 90.12 148 HIS A N 1
ATOM 1163 C CA . HIS A 1 148 ? -11.779 -1.198 13.679 1.00 90.12 148 HIS A CA 1
ATOM 1164 C C . HIS A 1 148 ? -12.243 -0.334 14.864 1.00 90.12 148 HIS A C 1
ATOM 1166 O O . HIS A 1 148 ? -12.805 0.736 14.657 1.00 90.12 148 HIS A O 1
ATOM 1172 N N . LEU A 1 149 ? -11.899 -0.709 16.104 1.00 90.19 149 LEU A N 1
ATOM 1173 C CA . LEU A 1 149 ? -12.153 0.138 17.279 1.00 90.19 149 LEU A CA 1
ATOM 1174 C C . LEU A 1 149 ? -11.477 1.512 17.163 1.00 90.19 149 LEU A C 1
ATOM 1176 O O . LEU A 1 149 ? -12.088 2.522 17.497 1.00 90.19 149 LEU A O 1
ATOM 1180 N N . GLY A 1 150 ? -10.241 1.555 16.653 1.00 88.94 150 GLY A N 1
ATOM 1181 C CA . GLY A 1 150 ? -9.535 2.811 16.391 1.00 88.94 150 GLY A CA 1
ATOM 1182 C C . GLY A 1 150 ? -10.158 3.643 15.266 1.00 88.94 150 GLY A C 1
ATOM 1183 O O . GLY A 1 150 ? -10.154 4.861 15.355 1.00 88.94 150 GLY A O 1
ATOM 1184 N N . GLN A 1 151 ? -10.723 3.008 14.234 1.00 88.25 151 GLN A N 1
ATOM 1185 C CA . GLN A 1 151 ? -11.449 3.697 13.156 1.00 88.25 151 GLN A CA 1
ATOM 1186 C C . GLN A 1 151 ? -12.782 4.297 13.626 1.00 88.25 151 GLN A C 1
ATOM 1188 O O . GLN A 1 151 ? -13.229 5.286 13.057 1.00 88.25 151 GLN A O 1
ATOM 1193 N N . MET A 1 152 ? -13.393 3.717 14.661 1.00 86.94 152 MET A N 1
ATOM 1194 C CA . MET A 1 152 ? -14.606 4.223 15.313 1.00 86.94 152 MET A CA 1
ATOM 1195 C C . MET A 1 152 ? -14.322 5.194 16.473 1.00 86.94 152 MET A C 1
ATOM 1197 O O . MET A 1 152 ? -15.237 5.517 17.229 1.00 86.94 152 MET A O 1
ATOM 1201 N N . ASP A 1 153 ? -13.065 5.611 16.667 1.00 86.94 153 ASP A N 1
ATOM 1202 C CA . ASP A 1 153 ? -12.617 6.461 17.782 1.00 86.94 153 ASP A CA 1
ATOM 1203 C C . ASP A 1 153 ? -12.985 5.919 19.184 1.00 86.94 153 ASP A C 1
ATOM 1205 O O . ASP A 1 153 ? -13.113 6.662 20.164 1.00 86.94 153 ASP A O 1
ATOM 1209 N N . MET A 1 154 ? -13.124 4.596 19.322 1.00 85.25 154 MET A N 1
ATOM 1210 C CA . MET A 1 154 ? -13.430 3.958 20.601 1.00 85.25 154 MET A CA 1
ATOM 1211 C C . MET A 1 154 ? -12.153 3.718 21.404 1.00 85.25 154 MET A C 1
ATOM 1213 O O . MET A 1 154 ? -11.285 2.926 21.033 1.00 85.25 154 MET A O 1
ATOM 1217 N N . VAL A 1 155 ? -12.061 4.365 22.567 1.00 83.12 155 VAL A N 1
ATOM 1218 C CA . VAL A 1 155 ? -10.925 4.226 23.485 1.00 83.12 155 VAL A CA 1
ATOM 1219 C C . VAL A 1 155 ? -11.385 3.601 24.793 1.00 83.12 155 VAL A C 1
ATOM 1221 O O . VAL A 1 155 ? -12.356 4.046 25.409 1.00 83.12 155 VAL A O 1
ATOM 1224 N N . LYS A 1 156 ? -10.645 2.593 25.266 1.00 82.81 156 LYS A N 1
ATOM 1225 C CA . LYS A 1 156 ? -10.882 2.012 26.588 1.00 82.81 156 LYS A CA 1
ATOM 1226 C C . LYS A 1 156 ? -10.609 3.063 27.663 1.00 82.81 156 LYS A C 1
ATOM 1228 O O . LYS A 1 156 ? -9.469 3.482 27.856 1.00 82.81 156 LYS A O 1
ATOM 1233 N N . LYS A 1 157 ? -11.651 3.446 28.399 1.00 84.94 157 LYS A N 1
ATOM 1234 C CA . LYS A 1 157 ? -11.520 4.263 29.607 1.00 84.94 157 LYS A CA 1
ATOM 1235 C C . LYS A 1 157 ? -11.378 3.353 30.818 1.00 84.94 157 LYS A C 1
ATOM 1237 O O . LYS A 1 157 ? -12.051 2.331 30.922 1.00 84.94 157 LYS A O 1
ATOM 1242 N N . MET A 1 158 ? -10.480 3.720 31.726 1.00 78.62 158 MET A N 1
ATOM 1243 C CA . MET A 1 158 ? -10.405 3.066 33.028 1.00 78.62 158 MET A CA 1
ATOM 1244 C C . MET A 1 158 ? -11.670 3.393 33.831 1.00 78.62 158 MET A C 1
ATOM 1246 O O . MET A 1 158 ? -12.155 4.528 33.747 1.00 78.62 158 MET A O 1
ATOM 1250 N N . PRO A 1 159 ? -12.198 2.443 34.623 1.00 79.75 159 PRO A N 1
ATOM 1251 C CA . PRO A 1 159 ? -13.284 2.742 35.539 1.00 79.75 159 PRO A CA 1
ATOM 1252 C C . PRO A 1 159 ? -12.833 3.808 36.541 1.00 79.75 159 PRO A C 1
ATOM 1254 O O . PRO A 1 159 ? -11.680 3.842 36.980 1.00 79.75 159 PRO A O 1
ATOM 1257 N N . LYS A 1 160 ? -13.751 4.707 36.899 1.00 84.44 160 LYS A N 1
ATOM 1258 C CA . LYS A 1 160 ? -13.497 5.703 37.939 1.00 84.44 160 LYS A CA 1
ATOM 1259 C C . LYS A 1 160 ? -13.465 4.992 39.290 1.00 84.44 160 LYS A C 1
ATOM 1261 O O . LYS A 1 160 ? -14.407 4.285 39.633 1.00 84.44 160 LYS A O 1
ATOM 1266 N N . TRP A 1 161 ? -12.406 5.211 40.063 1.00 83.44 161 TRP A N 1
ATOM 1267 C CA . TRP A 1 161 ? -12.333 4.716 41.434 1.00 83.44 161 TRP A CA 1
ATOM 1268 C C . TRP A 1 161 ? -13.397 5.400 42.293 1.00 83.44 161 TRP A C 1
ATOM 1270 O O . TRP A 1 161 ? -13.433 6.628 42.398 1.00 83.44 161 TRP A O 1
ATOM 1280 N N . ILE A 1 162 ? -14.262 4.597 42.907 1.00 81.38 162 ILE A N 1
ATOM 1281 C CA . ILE A 1 162 ? -15.244 5.047 43.891 1.00 81.38 162 ILE A CA 1
ATOM 1282 C C . ILE A 1 162 ? -14.794 4.491 45.245 1.00 81.38 162 ILE A C 1
ATOM 1284 O O . ILE A 1 162 ? -14.647 3.283 45.397 1.00 81.38 162 ILE A O 1
ATOM 1288 N N . LEU A 1 163 ? -14.546 5.380 46.213 1.00 79.31 163 LEU A N 1
ATOM 1289 C CA . LEU A 1 163 ? -13.957 5.049 47.521 1.00 79.31 163 LEU A CA 1
ATOM 1290 C C . LEU A 1 163 ? -14.832 4.106 48.370 1.00 79.31 163 LEU A C 1
ATOM 1292 O O . LEU A 1 163 ? -14.318 3.407 49.233 1.00 79.31 163 LEU A O 1
ATOM 1296 N N . HIS A 1 164 ? -16.147 4.089 48.141 1.00 81.00 164 HIS A N 1
ATOM 1297 C CA . HIS A 1 164 ? -17.088 3.229 48.855 1.00 81.00 164 HIS A CA 1
ATOM 1298 C C . HIS A 1 164 ? -18.252 2.820 47.951 1.00 81.00 164 HIS A C 1
ATOM 1300 O O . HIS A 1 164 ? -18.744 3.620 47.153 1.00 81.00 164 HIS A O 1
ATOM 1306 N N . GLN A 1 165 ? -18.720 1.580 48.100 1.00 82.75 165 GLN A N 1
ATOM 1307 C CA . GLN A 1 165 ? -19.990 1.161 47.512 1.00 82.75 165 GLN A CA 1
ATOM 1308 C C . GLN A 1 165 ? -21.123 1.840 48.288 1.00 82.75 165 GLN A C 1
ATOM 1310 O O . GLN A 1 165 ? -21.326 1.567 49.468 1.00 82.75 165 GLN A O 1
ATOM 1315 N N . VAL A 1 166 ? -21.816 2.773 47.635 1.00 86.50 166 VAL A N 1
ATOM 1316 C CA . VAL A 1 166 ? -22.945 3.501 48.227 1.00 86.50 166 VAL A CA 1
ATOM 1317 C C . VAL A 1 166 ? -24.185 2.617 48.152 1.00 86.50 166 VAL A C 1
ATOM 1319 O O . VAL A 1 166 ? -24.547 2.177 47.059 1.00 86.50 166 VAL A O 1
ATOM 1322 N N . THR A 1 167 ? -24.855 2.382 49.279 1.00 90.88 167 THR A N 1
ATOM 1323 C CA . THR A 1 167 ? -26.139 1.661 49.290 1.00 90.88 167 THR A CA 1
ATOM 1324 C C . THR A 1 167 ? -27.277 2.539 48.761 1.00 90.88 167 THR A C 1
ATOM 1326 O O . THR A 1 167 ? -27.171 3.766 48.738 1.00 90.88 167 THR A O 1
ATOM 1329 N N . ALA A 1 168 ? -28.389 1.926 48.344 1.00 90.56 168 ALA A N 1
ATOM 1330 C CA . ALA A 1 168 ? -29.550 2.659 47.829 1.00 90.56 168 ALA A CA 1
ATOM 1331 C C . ALA A 1 168 ? -30.077 3.702 48.836 1.00 90.56 168 ALA A C 1
ATOM 1333 O O . ALA A 1 168 ? -30.328 4.847 48.463 1.00 90.56 168 ALA A O 1
ATOM 1334 N N . ASP A 1 169 ? -30.133 3.349 50.125 1.00 91.38 169 ASP A N 1
ATOM 1335 C CA . ASP A 1 169 ? -30.564 4.262 51.193 1.00 91.38 169 ASP A CA 1
ATOM 1336 C C . ASP A 1 169 ? -29.623 5.464 51.339 1.00 91.38 169 ASP A C 1
ATOM 1338 O O . ASP A 1 169 ? -30.062 6.605 51.493 1.00 91.38 169 ASP A O 1
ATOM 1342 N N . GLN A 1 170 ? -28.310 5.233 51.234 1.00 88.00 170 GLN A N 1
ATOM 1343 C CA . GLN A 1 170 ? -27.310 6.298 51.270 1.00 88.00 170 GLN A CA 1
ATOM 1344 C C . GLN A 1 170 ? -27.411 7.215 50.043 1.00 88.00 170 GLN A C 1
ATOM 1346 O O . GLN A 1 170 ? -27.232 8.424 50.180 1.00 88.00 170 GLN A O 1
ATOM 1351 N N . GLN A 1 171 ? -27.721 6.682 48.855 1.00 90.50 171 GLN A N 1
ATOM 1352 C CA . GLN A 1 171 ? -27.967 7.502 47.661 1.00 90.50 171 GLN A CA 1
ATOM 1353 C C . GLN A 1 171 ? -29.213 8.375 47.834 1.00 90.50 171 GLN A C 1
ATOM 1355 O O . GLN A 1 171 ? -29.153 9.578 47.578 1.00 90.50 171 GLN A O 1
ATOM 1360 N N . MET A 1 172 ? -30.309 7.791 48.326 1.00 92.88 172 MET A N 1
ATOM 1361 C CA . MET A 1 172 ? -31.571 8.500 48.543 1.00 92.88 172 MET A CA 1
ATOM 1362 C C . MET A 1 172 ? -31.421 9.617 49.581 1.00 92.88 172 MET A C 1
ATOM 1364 O O . MET A 1 172 ? -31.855 10.746 49.354 1.00 92.88 172 MET A O 1
ATOM 1368 N N . ASN A 1 173 ? -30.734 9.341 50.693 1.00 91.56 173 ASN A N 1
ATOM 1369 C CA . ASN A 1 173 ? -30.472 10.353 51.712 1.00 91.56 173 ASN A CA 1
ATOM 1370 C C . ASN A 1 173 ? -29.623 11.511 51.155 1.00 91.56 173 ASN A C 1
ATOM 1372 O O . ASN A 1 173 ? -29.930 12.679 51.380 1.00 91.56 173 ASN A O 1
ATOM 1376 N N . ARG A 1 174 ? -28.594 11.205 50.352 1.00 93.06 174 ARG A N 1
ATOM 1377 C CA . ARG A 1 174 ? -27.772 12.237 49.698 1.00 93.06 174 ARG A CA 1
ATOM 1378 C C . ARG A 1 174 ? -28.584 13.099 48.730 1.00 93.06 174 ARG A C 1
ATOM 1380 O O . ARG A 1 174 ? -28.405 14.312 48.746 1.00 93.06 174 ARG A O 1
ATOM 1387 N N . LEU A 1 175 ? -29.481 12.507 47.936 1.00 93.44 175 LEU A N 1
ATOM 1388 C CA . LEU A 1 175 ? -30.377 13.258 47.047 1.00 93.44 175 LEU A CA 1
ATOM 1389 C C . LEU A 1 175 ? -31.305 14.189 47.835 1.00 93.44 175 LEU A C 1
ATOM 1391 O O . LEU A 1 175 ? -31.394 15.368 47.503 1.00 93.44 175 LEU A O 1
ATOM 1395 N N . ASN A 1 176 ? -31.921 13.695 48.913 1.00 93.69 176 ASN A N 1
ATOM 1396 C CA . ASN A 1 176 ? -32.779 14.506 49.779 1.00 93.69 176 ASN A CA 1
ATOM 1397 C C . ASN A 1 176 ? -32.020 15.684 50.403 1.00 93.69 176 ASN A C 1
ATOM 1399 O O . ASN A 1 176 ? -32.531 16.800 50.426 1.00 93.69 176 ASN A O 1
ATOM 1403 N N . ILE A 1 177 ? -30.791 15.470 50.881 1.00 93.50 177 ILE A N 1
ATOM 1404 C CA . ILE A 1 177 ? -29.959 16.553 51.428 1.00 93.50 177 ILE A CA 1
ATOM 1405 C C . ILE A 1 177 ? -29.632 17.583 50.340 1.00 93.50 177 ILE A C 1
ATOM 1407 O O . ILE A 1 177 ? -29.782 18.775 50.579 1.00 93.50 177 ILE A O 1
ATOM 1411 N N . CYS A 1 178 ? -29.226 17.145 49.143 1.00 93.38 178 CYS A N 1
ATOM 1412 C CA . CYS A 1 178 ? -28.913 18.057 48.041 1.00 93.38 178 CYS A CA 1
ATOM 1413 C C . CYS A 1 178 ? -30.121 18.894 47.597 1.00 93.38 178 CYS A C 1
ATOM 1415 O O . CYS A 1 178 ? -29.943 20.067 47.290 1.00 93.38 178 CYS A O 1
ATOM 1417 N N . LEU A 1 179 ? -31.327 18.319 47.577 1.00 92.25 179 LEU A N 1
ATOM 1418 C CA . LEU A 1 179 ? -32.549 19.027 47.180 1.00 92.25 179 LEU A CA 1
ATOM 1419 C C . LEU A 1 179 ? -33.023 20.046 48.223 1.00 92.25 179 LEU A C 1
ATOM 1421 O O . LEU A 1 179 ? -33.573 21.069 47.845 1.00 92.25 179 LEU A O 1
ATOM 1425 N N . ASN A 1 180 ? -32.787 19.798 49.514 1.00 90.25 180 ASN A N 1
ATOM 1426 C CA . ASN A 1 180 ? -33.157 20.728 50.591 1.00 90.25 180 ASN A CA 1
ATOM 1427 C C . ASN A 1 180 ? -32.203 21.929 50.733 1.00 90.25 180 ASN A C 1
ATOM 1429 O O . ASN A 1 180 ? -32.465 22.827 51.529 1.00 90.25 180 ASN A O 1
ATOM 1433 N N . LEU A 1 181 ? -31.071 21.919 50.022 1.00 87.81 181 LEU A N 1
ATOM 1434 C CA . LEU A 1 181 ? -30.074 22.995 50.029 1.00 87.81 181 LEU A CA 1
ATOM 1435 C C . LEU A 1 181 ? -30.212 23.953 48.830 1.00 87.81 181 LEU A C 1
ATOM 1437 O O . LEU A 1 181 ? -29.419 24.890 48.726 1.00 87.81 181 LEU A O 1
ATOM 1441 N N . ILE A 1 182 ? -31.170 23.696 47.932 1.00 75.12 182 ILE A N 1
ATOM 1442 C CA . ILE A 1 182 ? -31.552 24.547 46.791 1.00 75.12 182 ILE A CA 1
ATOM 1443 C C . ILE A 1 182 ? -32.732 25.420 47.214 1.00 75.12 182 ILE A C 1
ATOM 1445 O O . ILE A 1 182 ? -32.700 26.626 46.885 1.00 75.12 182 ILE A O 1
#

Sequence (182 aa):
MWVPDVVTCGWGFDWDCGCGIVNGAPKPPSLSSWILRNLEQLLFKGEMNTRDFRTIMFYEFKLRHNAAQATANINSAFGHGTVSERNVRRWFERFRKGDASLEYQGGRGPRNVLDDEVLRDAVEGNRESSVRALAAELGASKSTVGRHLGQMDMVKKMPKWILHQVTADQQMNRLNICLNLI

Organism: NCBI:txid51022

Foldseek 3Di:
DDDDDDDDDDPDDDPPDDDDDDPDDDDPDDPVVVVVVVVVVVVLPPPDDLLNVLVQLVVCVVVVDQLVVSLVVCCVVNHHPPDDSVRSNVSSVCVVVVNSDSDDPPDCDPPPPPPLVVLVVVCVVPVPDDLVNSCVVSVHDSVVSVVSCVVVVHDNDDDDDDPDDQDPVNVVVVVVVVVVVD

Secondary structure (DSSP, 8-state):
--PPP-----------------S-PPPPPPHHHHHHHHHHHHHS-----HHHHHHHHHHHHHTT--HHHHHHHHHHHH-TTSS-HHHHHHHHHHHHTT----S------------HHHHHHHHHH-TT--HHHHHHHTT--HHHHHHHHHHTT---PPPPP-SS---HHHHHHHHHHHHTT-

pLDDT: mean 76.33, std 20.18, range [29.08, 96.44]